Protein AF-A0A0D3CAB0-F1 (afdb_monomer)

Sequence (98 aa):
MRIKGGGNYSCRLKFKEQSVKDRNPRQVHVFVQDNRTGEKVAILIGKWDEAMYYVLGDPTTKPKGYDPMTAAVLLWEIDNLLLKQDTISPPLQSLLMR

Secondary structure (DSSP, 8-state):
-EEEPSSSEEEE--PPP--TT---TTEEEEEEEETTT--EEEEEEEETTTEEEEEES-GGGSPTT--GGGG-EEEEE--TTTTTGGGS-GGGGGGS--

Nearest PDB structures (foldseek):
  2pi3-assembly1_O  TM=6.432E-01  e=6.200E-01  Borreliella burgdorferi
  3aum-assembly1_O  TM=6.339E-01  e=5.857E-01  Borreliella burgdorferi
  2oy8-assembly1_A  TM=6.025E-01  e=6.200E-01  Borreliella burgdorferi
  5z1o-assembly1_B  TM=5.748E-01  e=1.034E+00  Borreliella burgdorferi
  8tzx-assembly1_A  TM=4.148E-01  e=6.562E-01  Homo sapiens

Structure (mmCIF, N/CA/C/O backbone):
data_AF-A0A0D3CAB0-F1
#
_entry.id   AF-A0A0D3CAB0-F1
#
loop_
_atom_site.group_PDB
_atom_site.id
_atom_site.type_symbol
_atom_site.label_atom_id
_atom_site.label_alt_id
_atom_site.label_comp_id
_atom_site.label_asym_id
_atom_site.label_entity_id
_atom_site.label_seq_id
_atom_site.pdbx_PDB_ins_code
_atom_site.Cartn_x
_atom_site.Cartn_y
_atom_site.Cartn_z
_atom_site.occupancy
_atom_site.B_iso_or_equiv
_atom_site.auth_seq_id
_atom_site.auth_comp_id
_atom_site.auth_asym_id
_atom_site.auth_atom_id
_atom_site.pdbx_PDB_model_num
ATOM 1 N N . MET A 1 1 ? -6.686 8.799 -9.164 1.00 68.25 1 MET A N 1
ATOM 2 C CA . MET A 1 1 ? -7.742 7.819 -9.517 1.00 68.25 1 MET A CA 1
ATOM 3 C C . MET A 1 1 ? -8.343 7.231 -8.236 1.00 68.25 1 MET A C 1
ATOM 5 O O . MET A 1 1 ? -7.623 7.097 -7.254 1.00 68.25 1 MET A O 1
ATOM 9 N N . ARG A 1 2 ? -9.644 6.914 -8.190 1.00 72.62 2 ARG A N 1
ATOM 10 C CA . ARG A 1 2 ? -10.273 6.217 -7.049 1.00 72.62 2 ARG A CA 1
ATOM 11 C C . ARG A 1 2 ? -10.908 4.933 -7.562 1.00 72.62 2 ARG A C 1
ATOM 13 O O . ARG A 1 2 ? -11.795 5.012 -8.402 1.00 72.62 2 ARG A O 1
ATOM 20 N N . ILE A 1 3 ? -10.465 3.790 -7.051 1.00 78.00 3 ILE A N 1
ATOM 21 C CA . ILE A 1 3 ? -11.099 2.502 -7.326 1.00 78.00 3 ILE A CA 1
ATOM 22 C C . ILE A 1 3 ? -12.047 2.221 -6.166 1.00 78.00 3 ILE A C 1
ATOM 24 O O . ILE A 1 3 ? -11.664 2.282 -4.995 1.00 78.00 3 ILE A O 1
ATOM 28 N N . LYS A 1 4 ? -13.311 1.967 -6.492 1.00 75.69 4 LYS A N 1
ATOM 29 C CA . LYS A 1 4 ? -14.310 1.491 -5.538 1.0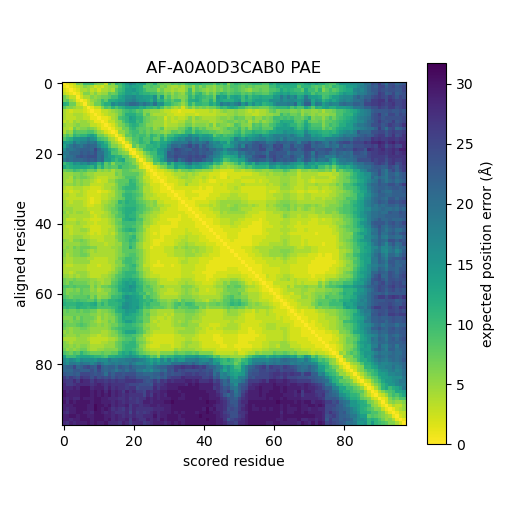0 75.69 4 LYS A CA 1
ATOM 30 C C . LYS A 1 4 ? -14.481 -0.002 -5.797 1.00 75.69 4 LYS A C 1
ATOM 32 O O . LYS A 1 4 ? -14.799 -0.375 -6.921 1.00 75.69 4 LYS A O 1
ATOM 37 N N . GLY A 1 5 ? -14.212 -0.836 -4.794 1.00 67.12 5 GLY A N 1
ATOM 38 C CA . GLY A 1 5 ? -14.553 -2.256 -4.880 1.00 67.12 5 GLY A CA 1
ATOM 39 C C . GLY A 1 5 ? -16.070 -2.437 -4.790 1.00 67.12 5 GLY A C 1
ATOM 40 O O . GLY A 1 5 ? -16.770 -1.520 -4.366 1.00 67.12 5 GLY A O 1
ATOM 41 N N . GLY A 1 6 ? -16.584 -3.619 -5.136 1.00 66.75 6 GLY A N 1
ATOM 42 C CA . GLY A 1 6 ? -18.022 -3.934 -5.093 1.00 66.75 6 GLY A CA 1
ATOM 43 C C . GLY A 1 6 ? -18.676 -3.927 -3.698 1.00 66.75 6 GLY A C 1
ATOM 44 O O . GLY A 1 6 ? -19.823 -4.333 -3.578 1.00 66.75 6 GLY A O 1
ATOM 45 N N . GLY A 1 7 ? -17.973 -3.485 -2.649 1.00 75.12 7 GLY A N 1
ATOM 46 C CA . GLY A 1 7 ? -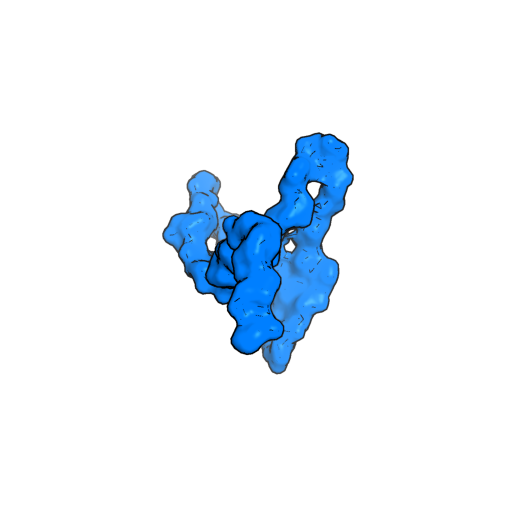18.450 -3.471 -1.264 1.00 75.12 7 GLY A CA 1
ATOM 47 C C . GLY A 1 7 ? -18.083 -2.189 -0.506 1.00 75.12 7 GLY A C 1
ATOM 48 O O . GLY A 1 7 ? -18.055 -1.093 -1.064 1.00 75.12 7 GLY A O 1
ATOM 49 N N . ASN A 1 8 ? -17.762 -2.330 0.784 1.00 83.56 8 ASN A N 1
ATOM 50 C CA . ASN A 1 8 ? -17.529 -1.216 1.715 1.00 83.56 8 ASN A CA 1
ATOM 51 C C . ASN A 1 8 ? -16.116 -0.620 1.666 1.00 83.56 8 ASN A C 1
ATOM 53 O O . ASN A 1 8 ? -15.808 0.236 2.484 1.00 83.56 8 ASN A O 1
ATOM 57 N N . TYR A 1 9 ? -15.262 -1.019 0.724 1.00 85.31 9 TYR A N 1
ATOM 58 C CA . TYR A 1 9 ? -13.875 -0.553 0.659 1.00 85.31 9 TYR A CA 1
ATOM 59 C C . TYR A 1 9 ? -13.607 0.273 -0.597 1.00 85.31 9 TYR A C 1
ATOM 61 O O . TYR A 1 9 ? -14.161 0.031 -1.674 1.00 85.31 9 TYR A O 1
ATOM 69 N N . SER A 1 10 ? -12.732 1.267 -0.479 1.00 83.81 10 SER A N 1
ATOM 70 C CA . SER A 1 10 ? -12.182 1.965 -1.639 1.00 83.81 10 SER A CA 1
ATOM 71 C C . SER A 1 10 ? -10.693 2.211 -1.477 1.00 83.81 10 SER A C 1
ATOM 73 O O . SER A 1 10 ? -10.182 2.328 -0.367 1.00 83.81 10 SER A O 1
ATOM 75 N N . CYS A 1 11 ? -9.985 2.310 -2.596 1.00 83.25 11 CYS A N 1
ATOM 76 C CA . CYS A 1 11 ? -8.593 2.723 -2.602 1.00 83.25 11 CYS A CA 1
ATOM 77 C C . CYS A 1 11 ? -8.423 3.968 -3.476 1.00 83.25 11 CYS A C 1
ATOM 79 O O . CYS A 1 11 ? -9.090 4.159 -4.503 1.00 83.25 11 CYS A O 1
ATOM 81 N N . ARG A 1 12 ? -7.556 4.880 -3.034 1.00 77.00 12 ARG A N 1
ATOM 82 C CA . ARG A 1 12 ? -7.256 6.113 -3.769 1.00 77.00 12 ARG A CA 1
ATOM 83 C C . ARG A 1 12 ? -5.844 6.030 -4.320 1.00 77.00 12 ARG A C 1
ATOM 85 O O . ARG A 1 12 ? -4.887 6.346 -3.619 1.00 77.00 12 ARG A O 1
ATOM 92 N N . LEU A 1 13 ? -5.737 5.663 -5.592 1.00 73.94 13 LEU A N 1
ATOM 93 C CA . LEU A 1 13 ? -4.481 5.722 -6.324 1.00 73.94 13 LEU A CA 1
ATOM 94 C C . LEU A 1 13 ? -4.072 7.175 -6.546 1.00 73.94 13 LEU A C 1
ATOM 96 O O . LEU A 1 13 ? -4.720 7.929 -7.285 1.00 73.94 13 LEU A O 1
ATOM 100 N N . LYS A 1 14 ? -2.975 7.550 -5.894 1.00 67.44 14 LYS A N 1
ATOM 101 C CA . LYS A 1 14 ? -2.202 8.739 -6.222 1.00 67.44 14 LYS A CA 1
ATOM 102 C C . LYS A 1 14 ? -0.932 8.258 -6.906 1.00 67.44 14 LYS A C 1
ATOM 104 O O . LYS A 1 14 ? -0.064 7.689 -6.255 1.00 67.44 14 LYS A O 1
ATOM 109 N N . PHE A 1 15 ? -0.854 8.460 -8.212 1.00 65.38 15 PHE A N 1
ATOM 110 C CA . PHE A 1 15 ? 0.422 8.365 -8.904 1.00 65.38 15 PHE A CA 1
ATOM 111 C C . PHE A 1 15 ? 1.263 9.547 -8.430 1.00 65.38 15 PHE A C 1
ATOM 113 O O . PHE A 1 15 ? 0.741 10.663 -8.337 1.00 65.38 15 PHE A O 1
ATOM 120 N N . LYS A 1 16 ? 2.526 9.309 -8.064 1.00 56.75 16 LYS A N 1
ATOM 121 C CA . LYS A 1 16 ? 3.452 10.422 -7.859 1.00 56.75 16 LYS A CA 1
ATOM 122 C C . LYS A 1 16 ? 3.520 11.188 -9.177 1.00 56.75 16 LYS A C 1
ATOM 124 O O . LYS A 1 16 ? 3.801 10.600 -10.218 1.00 56.75 16 LYS A O 1
ATOM 129 N N . GLU A 1 17 ? 3.217 12.479 -9.126 1.00 56.28 17 GLU A N 1
ATOM 130 C CA . GLU A 1 17 ? 3.475 13.378 -10.244 1.00 56.28 17 GLU A CA 1
ATOM 131 C C . GLU A 1 17 ? 4.968 13.275 -10.577 1.00 56.28 17 GLU A C 1
ATOM 133 O O . GLU A 1 17 ? 5.793 13.220 -9.658 1.00 56.28 17 GLU A O 1
ATOM 138 N N . GLN A 1 18 ? 5.316 13.165 -11.863 1.00 53.50 18 GLN A N 1
ATOM 139 C CA . GLN A 1 18 ? 6.713 13.107 -12.290 1.00 53.50 18 GLN A CA 1
ATOM 140 C C . GLN A 1 18 ? 7.418 14.382 -11.824 1.00 53.50 18 GLN A C 1
ATOM 142 O O . GLN A 1 18 ? 7.372 15.413 -12.488 1.00 53.50 18 GLN A O 1
ATOM 147 N N . SER A 1 19 ? 8.090 14.334 -10.677 1.00 50.34 19 SER A N 1
ATOM 148 C CA . SER A 1 19 ? 9.087 15.349 -10.380 1.00 50.34 19 SER A CA 1
ATOM 149 C C . SER A 1 19 ? 10.301 15.036 -11.251 1.00 50.34 19 SER A C 1
ATOM 151 O O . SER A 1 19 ? 10.714 13.881 -11.346 1.00 50.34 19 SER A O 1
ATOM 153 N N . VAL A 1 20 ? 10.896 16.055 -11.876 1.00 55.31 20 VAL A N 1
ATOM 154 C CA . VAL A 1 20 ? 12.081 15.936 -12.758 1.00 55.31 20 VAL A CA 1
ATOM 155 C C . VAL A 1 20 ? 13.241 15.158 -12.091 1.00 55.31 20 VAL A C 1
ATOM 157 O O . VAL A 1 20 ? 14.133 14.647 -12.767 1.00 55.31 20 VAL A O 1
ATOM 160 N N . LYS A 1 21 ? 13.214 15.023 -10.756 1.00 59.31 21 LYS A N 1
ATOM 161 C CA . LYS A 1 21 ? 14.194 14.318 -9.921 1.00 59.31 21 LYS A CA 1
ATOM 162 C C . LYS A 1 21 ? 13.786 12.901 -9.469 1.00 59.31 21 LYS A C 1
ATOM 164 O O . LYS A 1 21 ? 14.683 12.124 -9.158 1.00 59.31 21 LYS A O 1
ATOM 169 N N . ASP A 1 22 ? 12.497 12.548 -9.420 1.00 56.34 22 ASP A N 1
ATOM 170 C CA . ASP A 1 22 ? 12.007 11.267 -8.867 1.00 56.34 22 ASP A CA 1
ATOM 171 C C . ASP A 1 22 ? 11.583 10.320 -10.004 1.00 56.34 22 ASP A C 1
ATOM 173 O O . ASP A 1 22 ? 10.495 10.415 -10.571 1.00 56.34 22 ASP A O 1
ATOM 177 N N . ARG A 1 23 ? 12.508 9.436 -10.392 1.00 55.75 23 ARG A N 1
ATOM 178 C CA . ARG A 1 23 ? 12.482 8.645 -11.637 1.00 55.75 23 ARG A CA 1
ATOM 179 C C . ARG A 1 23 ? 11.659 7.350 -11.582 1.00 55.75 23 ARG A C 1
ATOM 181 O O . ARG A 1 23 ? 11.853 6.501 -12.447 1.00 55.75 23 ARG A O 1
ATOM 188 N N . ASN A 1 24 ? 10.753 7.156 -10.621 1.00 62.69 24 ASN A N 1
ATOM 189 C CA . ASN A 1 24 ? 9.987 5.903 -10.533 1.00 62.69 24 ASN A CA 1
ATOM 190 C C . ASN A 1 24 ? 8.466 6.095 -10.709 1.00 62.69 24 ASN A C 1
ATOM 192 O O . ASN A 1 24 ? 7.698 5.838 -9.780 1.00 62.69 24 ASN A O 1
ATOM 196 N N . PRO A 1 25 ? 8.001 6.517 -11.905 1.00 67.44 25 PRO A N 1
ATOM 197 C CA . PRO A 1 25 ? 6.580 6.750 -12.196 1.00 67.44 25 PRO A CA 1
ATOM 198 C C . PRO A 1 25 ? 5.722 5.474 -12.137 1.00 67.44 25 PRO A C 1
ATOM 200 O O . PRO A 1 25 ? 4.497 5.541 -12.205 1.00 67.44 25 PRO A O 1
ATOM 203 N N . ARG A 1 26 ? 6.363 4.306 -12.027 1.00 79.12 26 ARG A N 1
ATOM 204 C CA . ARG A 1 26 ? 5.720 2.993 -11.937 1.00 79.12 26 ARG A CA 1
ATOM 205 C C . ARG A 1 26 ? 5.423 2.574 -10.503 1.00 79.12 26 ARG A C 1
ATOM 207 O O . ARG A 1 26 ? 4.631 1.663 -10.289 1.00 79.12 26 ARG A O 1
ATOM 214 N N . GLN A 1 27 ? 6.024 3.245 -9.519 1.00 84.50 27 GLN A N 1
ATOM 215 C CA . GLN A 1 27 ? 5.825 2.903 -8.121 1.00 84.50 27 GLN A CA 1
ATOM 216 C C . GLN A 1 27 ? 4.414 3.265 -7.661 1.00 84.50 27 GLN A C 1
ATOM 218 O O . GLN A 1 27 ? 3.941 4.393 -7.814 1.00 84.50 27 GLN A O 1
ATOM 223 N N . VAL A 1 28 ? 3.768 2.298 -7.029 1.00 83.81 28 VAL A N 1
ATOM 224 C CA . VAL A 1 28 ? 2.462 2.429 -6.408 1.00 83.81 28 VAL A CA 1
ATOM 225 C C . VAL A 1 28 ? 2.636 2.328 -4.898 1.00 83.81 28 VAL A C 1
ATOM 227 O O . VAL A 1 28 ? 3.300 1.428 -4.389 1.00 83.81 28 VAL A O 1
ATOM 230 N N . HIS A 1 29 ? 2.036 3.275 -4.181 1.00 86.38 29 HIS A N 1
ATOM 231 C CA . HIS A 1 29 ? 1.876 3.238 -2.731 1.00 86.38 29 HIS A CA 1
ATOM 232 C C . HIS A 1 29 ? 0.499 3.811 -2.395 1.00 86.38 29 HIS A C 1
ATOM 234 O O . HIS A 1 29 ? 0.271 5.018 -2.495 1.00 86.38 29 HIS A O 1
ATOM 240 N N . VAL A 1 30 ? -0.454 2.942 -2.071 1.00 87.88 30 VAL A N 1
ATOM 241 C CA . VAL A 1 30 ? -1.876 3.292 -2.007 1.00 87.88 30 VAL A CA 1
ATOM 242 C C . VAL A 1 30 ? -2.505 2.737 -0.744 1.00 87.88 30 VAL A C 1
ATOM 244 O O . VAL A 1 30 ? -2.288 1.588 -0.393 1.00 87.88 30 VAL A O 1
ATOM 247 N N . PHE A 1 31 ? -3.338 3.541 -0.087 1.00 89.56 31 PHE A N 1
ATOM 248 C CA . PHE A 1 31 ? -4.131 3.096 1.055 1.00 89.56 31 PHE A CA 1
ATOM 249 C C . PHE A 1 31 ? -5.483 2.545 0.602 1.00 89.56 31 PHE A C 1
ATOM 251 O O . PHE A 1 31 ? -6.152 3.133 -0.259 1.00 89.56 31 PHE A O 1
ATOM 258 N N . VAL A 1 32 ? -5.895 1.452 1.236 1.00 89.94 32 VAL A N 1
ATOM 259 C CA . VAL A 1 32 ? -7.259 0.927 1.195 1.00 89.94 32 VAL A CA 1
ATOM 260 C C . VAL A 1 32 ? -7.981 1.419 2.441 1.00 89.94 32 VAL A C 1
ATOM 262 O O . VAL A 1 32 ? -7.473 1.272 3.552 1.00 89.94 32 VAL A O 1
ATOM 265 N N . GLN A 1 33 ? -9.149 2.020 2.249 1.00 91.25 33 GLN A N 1
ATOM 266 C CA . GLN A 1 33 ? -9.973 2.576 3.314 1.00 91.25 33 GLN A CA 1
ATOM 267 C C . GLN A 1 33 ? -11.324 1.877 3.387 1.00 91.25 33 GLN A C 1
ATOM 269 O O . GLN A 1 33 ? -11.938 1.590 2.354 1.00 91.25 33 GLN A O 1
ATOM 274 N N . ASP A 1 34 ? -11.794 1.655 4.610 1.00 90.06 34 ASP A N 1
ATOM 275 C CA . ASP A 1 34 ? -13.197 1.370 4.890 1.00 90.06 34 ASP A CA 1
ATOM 276 C C . ASP A 1 34 ? -14.021 2.638 4.617 1.00 90.06 34 ASP A C 1
ATOM 278 O O . ASP A 1 34 ? -13.724 3.721 5.114 1.00 90.06 34 ASP A O 1
ATOM 282 N N . ASN A 1 35 ? -15.044 2.532 3.776 1.00 87.88 35 ASN A N 1
ATOM 283 C CA . ASN A 1 35 ? -15.873 3.662 3.366 1.00 87.88 35 ASN A CA 1
ATOM 284 C C . ASN A 1 35 ? -16.813 4.140 4.482 1.00 87.88 35 ASN A C 1
ATOM 286 O O . ASN A 1 35 ? -17.277 5.276 4.413 1.00 87.88 35 ASN A O 1
ATOM 290 N N . ARG A 1 36 ? -17.117 3.288 5.469 1.00 89.38 36 ARG A N 1
ATOM 291 C CA . ARG A 1 36 ? -17.984 3.597 6.609 1.00 89.38 36 ARG A CA 1
ATOM 292 C C . ARG A 1 36 ? -17.199 4.270 7.729 1.00 89.38 36 ARG A C 1
ATOM 294 O O . ARG A 1 36 ? -17.677 5.264 8.261 1.00 89.38 36 ARG A O 1
ATOM 301 N N . THR A 1 37 ? -16.030 3.738 8.094 1.00 90.06 37 THR A N 1
ATOM 302 C CA . THR A 1 37 ? -15.223 4.286 9.207 1.00 90.06 37 THR A CA 1
ATOM 303 C C . THR A 1 37 ? -14.165 5.289 8.746 1.00 90.06 37 THR A C 1
ATOM 305 O O . THR A 1 37 ? -13.723 6.123 9.530 1.00 90.06 37 THR A O 1
ATOM 308 N N . GLY A 1 38 ? -13.757 5.239 7.475 1.00 88.00 38 GLY A N 1
ATOM 309 C CA . GLY A 1 38 ? -12.639 6.019 6.937 1.00 88.00 38 GLY A CA 1
ATOM 310 C C . GLY A 1 38 ? -11.261 5.465 7.315 1.00 88.00 38 GLY A C 1
ATOM 311 O O . GLY A 1 38 ? -10.240 6.013 6.888 1.00 88.00 38 GLY A O 1
ATOM 312 N N . GLU A 1 39 ? -11.214 4.385 8.097 1.00 90.56 39 GLU A N 1
ATOM 313 C CA . GLU A 1 39 ? -9.973 3.794 8.585 1.00 90.56 39 GLU A CA 1
ATOM 314 C C . GLU A 1 39 ? -9.201 3.111 7.463 1.00 90.56 39 GLU A C 1
ATOM 316 O O . GLU A 1 39 ? -9.772 2.536 6.532 1.00 90.56 39 GLU A O 1
ATOM 321 N N . LYS A 1 40 ? -7.872 3.157 7.564 1.00 90.94 40 LYS A N 1
ATOM 322 C CA . LYS A 1 40 ? -6.992 2.420 6.662 1.00 90.94 40 LYS A CA 1
ATOM 323 C C . LYS A 1 40 ? -6.948 0.965 7.102 1.00 90.94 40 LYS A C 1
ATOM 325 O O . LYS A 1 40 ? -6.532 0.660 8.214 1.00 90.94 40 LYS A O 1
ATOM 330 N N . VAL A 1 41 ? -7.339 0.073 6.205 1.00 91.69 41 VAL A N 1
ATOM 331 C CA . VAL A 1 41 ? -7.416 -1.368 6.485 1.00 91.69 41 VAL A CA 1
ATOM 332 C C . VAL A 1 41 ? -6.311 -2.160 5.800 1.00 91.69 41 VAL A C 1
ATOM 334 O O . VAL A 1 41 ? -6.049 -3.298 6.181 1.00 91.69 41 VAL A O 1
ATOM 337 N N . ALA A 1 42 ? -5.660 -1.570 4.798 1.00 92.12 42 ALA A N 1
ATOM 338 C CA . ALA A 1 42 ? -4.505 -2.144 4.125 1.00 92.12 42 ALA A CA 1
ATOM 339 C C . ALA A 1 42 ? -3.732 -1.074 3.342 1.00 92.12 42 ALA A C 1
ATOM 341 O O . ALA A 1 42 ? -4.240 0.021 3.065 1.00 92.12 42 ALA A O 1
ATOM 342 N N . ILE A 1 43 ? -2.528 -1.435 2.905 1.00 91.06 43 ILE A N 1
ATOM 343 C CA . ILE A 1 43 ? -1.796 -0.737 1.846 1.00 91.06 43 ILE A CA 1
ATOM 344 C C . ILE A 1 43 ? -1.511 -1.652 0.668 1.00 91.06 43 ILE A C 1
ATOM 346 O O . ILE A 1 43 ? -1.308 -2.846 0.843 1.00 91.06 43 ILE A O 1
ATOM 350 N N . LEU A 1 44 ? -1.465 -1.057 -0.518 1.00 90.88 44 LEU A N 1
ATOM 351 C CA . LEU A 1 44 ? -0.972 -1.644 -1.753 1.00 90.88 44 LEU A CA 1
ATOM 352 C C . LEU A 1 44 ? 0.353 -0.978 -2.106 1.00 90.88 44 LEU A C 1
ATOM 354 O O . LEU A 1 44 ? 0.418 0.251 -2.197 1.00 90.88 44 LEU A O 1
ATOM 358 N N . ILE A 1 45 ? 1.393 -1.777 -2.306 1.00 89.88 45 ILE A N 1
ATOM 359 C CA . ILE A 1 45 ? 2.749 -1.316 -2.604 1.00 89.88 45 ILE A CA 1
ATOM 360 C C . ILE A 1 45 ? 3.347 -2.130 -3.745 1.00 89.88 45 ILE A C 1
ATOM 362 O O . ILE A 1 45 ? 3.033 -3.304 -3.895 1.00 89.88 45 ILE A O 1
ATOM 366 N N . GLY A 1 46 ? 4.213 -1.522 -4.546 1.00 90.12 46 GLY A N 1
ATOM 367 C CA . GLY A 1 46 ? 4.924 -2.230 -5.610 1.00 90.12 46 GLY A CA 1
ATOM 368 C C . GLY A 1 46 ? 5.078 -1.382 -6.858 1.00 90.12 46 GLY A C 1
ATOM 369 O O . GLY A 1 46 ? 5.044 -0.153 -6.789 1.00 90.12 46 GLY A O 1
ATOM 370 N N . LYS A 1 47 ? 5.248 -2.042 -7.997 1.00 87.88 47 LYS A N 1
ATOM 371 C CA . LYS A 1 47 ? 5.212 -1.425 -9.319 1.00 87.88 47 LYS A CA 1
ATOM 372 C C . LYS A 1 47 ? 4.126 -2.097 -10.138 1.00 87.88 47 LYS A C 1
ATOM 374 O O . LYS A 1 47 ? 4.104 -3.318 -10.257 1.00 87.88 47 LYS A O 1
ATOM 379 N N . TRP A 1 48 ? 3.235 -1.298 -10.709 1.00 84.38 48 TRP A N 1
ATOM 380 C CA . TRP A 1 48 ? 2.063 -1.826 -11.410 1.00 84.38 48 TRP A CA 1
ATOM 381 C C . TRP A 1 48 ? 2.399 -2.574 -12.706 1.00 84.38 48 TRP A C 1
ATOM 383 O O . TRP A 1 48 ? 1.521 -3.225 -13.251 1.00 84.38 48 TRP A O 1
ATOM 393 N N . ASP A 1 49 ? 3.629 -2.471 -13.205 1.00 84.62 49 ASP A N 1
ATOM 394 C CA . ASP A 1 49 ? 4.124 -3.150 -14.404 1.00 84.62 49 ASP A CA 1
ATOM 395 C C . ASP A 1 49 ? 5.089 -4.310 -14.102 1.00 84.62 49 ASP A C 1
ATOM 397 O O . ASP A 1 49 ? 5.537 -4.977 -15.027 1.00 84.62 49 ASP A O 1
ATOM 401 N N . GLU A 1 50 ? 5.406 -4.560 -12.827 1.00 89.38 50 GLU A N 1
ATOM 402 C CA . GLU A 1 50 ? 6.261 -5.677 -12.401 1.00 89.38 50 GLU A CA 1
ATOM 403 C C . GLU A 1 50 ? 5.507 -6.569 -11.409 1.00 89.38 50 GLU A C 1
ATOM 405 O O . GLU A 1 50 ? 5.132 -7.692 -11.733 1.00 89.38 50 GLU A O 1
ATOM 410 N N . ALA A 1 51 ? 5.257 -6.057 -10.202 1.00 91.00 51 ALA A N 1
ATOM 411 C CA . ALA A 1 51 ? 4.560 -6.769 -9.142 1.00 91.00 51 ALA A CA 1
ATOM 412 C C . ALA A 1 51 ? 3.942 -5.802 -8.128 1.00 91.00 51 ALA A C 1
ATOM 414 O O . ALA A 1 51 ? 4.524 -4.782 -7.745 1.00 91.00 51 ALA A O 1
ATOM 415 N N . MET A 1 52 ? 2.764 -6.171 -7.651 1.00 91.56 52 MET A N 1
ATOM 416 C CA . MET A 1 52 ? 1.951 -5.483 -6.667 1.00 91.56 52 MET A CA 1
ATOM 417 C C . MET A 1 52 ? 1.753 -6.387 -5.454 1.00 91.56 52 MET A C 1
ATOM 419 O O . MET A 1 52 ? 1.418 -7.562 -5.576 1.00 91.56 52 MET A O 1
ATOM 423 N N . TYR A 1 53 ? 1.892 -5.805 -4.273 1.00 93.50 53 TYR A N 1
ATOM 424 C CA . TYR A 1 53 ? 1.764 -6.462 -2.981 1.00 93.50 53 TYR A CA 1
ATOM 425 C C . TYR A 1 53 ? 0.748 -5.718 -2.124 1.00 93.50 53 TYR A C 1
ATOM 427 O O . TYR A 1 53 ? 0.512 -4.522 -2.322 1.00 93.50 53 TYR A O 1
ATOM 435 N N . TYR A 1 54 ? 0.186 -6.402 -1.133 1.00 92.69 54 TYR A N 1
ATOM 436 C CA . TYR A 1 54 ? -0.617 -5.781 -0.093 1.00 92.69 54 TYR A CA 1
ATOM 437 C C . TYR A 1 54 ? -0.078 -6.083 1.305 1.00 92.69 54 TYR A C 1
ATOM 439 O O . TYR A 1 54 ? 0.519 -7.127 1.546 1.00 92.69 54 TYR A O 1
ATOM 447 N N . VAL A 1 55 ? -0.316 -5.167 2.241 1.00 93.00 55 VAL A N 1
ATOM 448 C CA . VAL A 1 55 ? -0.060 -5.357 3.676 1.00 93.00 55 VAL A CA 1
ATOM 449 C C . VAL A 1 55 ? -1.342 -5.022 4.422 1.00 93.00 55 VAL A C 1
ATOM 451 O O . VAL A 1 55 ? -1.942 -3.977 4.167 1.00 93.00 55 VAL A O 1
ATOM 454 N N . LEU A 1 56 ? -1.769 -5.895 5.334 1.00 91.94 56 LEU A N 1
ATOM 455 C CA . LEU A 1 56 ? -2.965 -5.671 6.147 1.00 91.94 56 LEU A CA 1
ATOM 456 C C . LEU A 1 56 ? -2.703 -4.694 7.298 1.00 91.94 56 LEU A C 1
ATOM 458 O O . LEU A 1 56 ? -1.641 -4.695 7.922 1.00 91.94 56 LEU A O 1
ATOM 462 N N . GLY A 1 57 ? -3.729 -3.910 7.618 1.00 90.75 57 GLY A N 1
ATOM 463 C CA . GLY A 1 57 ? -3.718 -2.901 8.668 1.00 90.75 57 GLY A CA 1
ATOM 464 C C . GLY A 1 57 ? -3.169 -1.548 8.218 1.00 90.75 57 GLY A C 1
ATOM 465 O O . GLY A 1 57 ? -2.847 -1.322 7.050 1.00 90.75 57 GLY A O 1
ATOM 466 N N . ASP A 1 58 ? -3.076 -0.628 9.177 1.00 88.44 58 ASP A N 1
ATOM 467 C CA . ASP A 1 58 ? -2.533 0.708 8.954 1.00 88.44 58 ASP A CA 1
ATOM 468 C C . ASP A 1 58 ? -1.028 0.744 9.286 1.00 88.44 58 ASP A C 1
ATOM 470 O O . ASP A 1 58 ? -0.659 0.749 10.466 1.00 88.44 58 ASP A O 1
ATOM 474 N N . PRO A 1 59 ? -0.129 0.818 8.286 1.00 78.50 59 PRO A N 1
ATOM 475 C CA . PRO A 1 59 ? 1.311 0.886 8.524 1.00 78.50 59 PRO A CA 1
ATOM 476 C C . PRO A 1 59 ? 1.742 2.184 9.216 1.00 78.50 59 PRO A C 1
ATOM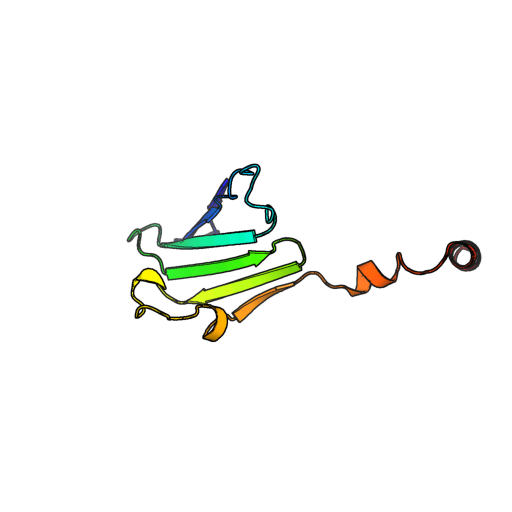 478 O O . PRO A 1 59 ? 2.837 2.233 9.765 1.00 78.50 59 PRO A O 1
ATOM 481 N N . THR A 1 60 ? 0.902 3.226 9.247 1.00 80.56 60 THR A N 1
ATOM 482 C CA . THR A 1 60 ? 1.217 4.468 9.975 1.00 80.56 60 THR A CA 1
ATOM 483 C C . THR A 1 60 ? 1.130 4.313 11.493 1.00 80.56 60 THR A C 1
ATOM 485 O O . THR A 1 60 ? 1.679 5.135 12.219 1.00 80.56 60 THR A O 1
ATOM 488 N N . THR A 1 61 ? 0.513 3.229 11.974 1.00 87.38 61 THR A N 1
ATOM 489 C CA . THR A 1 61 ? 0.476 2.871 13.402 1.00 87.38 61 THR A CA 1
ATOM 490 C C . THR A 1 61 ? 1.702 2.068 13.845 1.00 87.38 61 THR A C 1
ATOM 492 O O . THR A 1 61 ? 1.871 1.791 15.033 1.00 87.38 61 THR A O 1
ATOM 495 N N . LYS A 1 62 ? 2.561 1.660 12.902 1.00 86.94 62 LYS A N 1
ATOM 496 C CA . LYS A 1 62 ? 3.718 0.808 13.182 1.00 86.94 62 LYS A CA 1
ATOM 497 C C . LYS A 1 62 ? 4.897 1.629 13.727 1.00 86.94 62 LYS A C 1
ATOM 499 O O . LYS A 1 62 ? 4.991 2.828 13.455 1.00 86.94 62 LYS A O 1
ATOM 504 N N . PRO A 1 63 ? 5.813 1.000 14.489 1.00 89.00 63 PRO A N 1
ATOM 505 C CA . PRO A 1 63 ? 6.998 1.673 15.011 1.00 89.00 63 PRO A CA 1
ATOM 506 C C . PRO A 1 63 ? 7.852 2.306 13.906 1.00 89.00 63 PRO A C 1
ATOM 508 O O . PRO A 1 63 ? 7.883 1.832 12.768 1.00 89.00 63 PRO A O 1
ATOM 511 N N . LYS A 1 64 ? 8.612 3.351 14.256 1.00 87.44 64 LYS A N 1
ATOM 512 C CA . LYS A 1 64 ? 9.618 3.925 13.349 1.00 87.44 64 LYS A CA 1
ATOM 513 C C . LYS A 1 64 ? 10.609 2.841 12.914 1.00 87.44 64 LYS A C 1
ATOM 515 O O . LYS A 1 64 ? 11.127 2.112 13.753 1.00 87.44 64 LYS A O 1
ATOM 520 N N . GLY A 1 65 ? 10.880 2.769 11.612 1.00 84.44 65 GLY A N 1
ATOM 521 C CA . GLY A 1 65 ? 11.760 1.754 11.023 1.00 84.44 65 GLY A CA 1
ATOM 522 C C . GLY A 1 65 ? 11.060 0.447 10.645 1.00 84.44 65 GLY A C 1
ATOM 523 O O . GLY A 1 65 ? 11.722 -0.454 10.143 1.00 84.44 65 GLY A O 1
ATOM 524 N N . TYR A 1 66 ? 9.741 0.337 10.842 1.00 87.19 66 TYR A N 1
ATOM 525 C CA . TYR A 1 66 ? 8.974 -0.775 10.292 1.00 87.19 66 TYR A CA 1
ATOM 526 C C . TYR A 1 66 ? 9.062 -0.777 8.763 1.00 87.19 66 TYR A C 1
ATOM 528 O O . TYR A 1 66 ? 8.673 0.199 8.119 1.00 87.19 66 TYR A O 1
ATOM 536 N N . ASP A 1 67 ? 9.548 -1.883 8.204 1.00 88.00 67 ASP A N 1
ATOM 537 C CA . ASP A 1 67 ? 9.525 -2.137 6.770 1.00 88.00 67 ASP A CA 1
ATOM 538 C C . ASP A 1 67 ? 8.235 -2.892 6.400 1.00 88.00 67 ASP A C 1
ATOM 540 O O . ASP A 1 67 ? 8.087 -4.064 6.768 1.00 88.00 67 ASP A O 1
ATOM 544 N N . PRO A 1 68 ? 7.300 -2.265 5.658 1.00 85.75 68 PRO A N 1
ATOM 545 C CA . PRO A 1 68 ? 6.072 -2.916 5.214 1.00 85.75 68 PRO A CA 1
ATOM 546 C C . PRO A 1 68 ? 6.305 -4.171 4.371 1.00 85.75 68 PRO A C 1
ATOM 548 O O . PRO A 1 68 ? 5.445 -5.049 4.366 1.00 85.75 68 PRO A O 1
ATOM 551 N N . MET A 1 69 ? 7.454 -4.291 3.695 1.00 86.94 69 MET A N 1
ATOM 552 C CA . MET A 1 69 ? 7.768 -5.468 2.881 1.00 86.94 69 MET A CA 1
ATOM 553 C C . MET A 1 69 ? 7.897 -6.746 3.714 1.00 86.94 69 MET A C 1
ATOM 555 O O . MET A 1 69 ? 7.631 -7.828 3.202 1.00 86.94 69 MET A O 1
ATOM 559 N N . THR A 1 70 ? 8.209 -6.639 5.010 1.00 89.25 70 THR A N 1
ATOM 560 C CA . THR A 1 70 ? 8.302 -7.803 5.913 1.00 89.25 70 THR A CA 1
ATOM 561 C C . THR A 1 70 ? 6.969 -8.519 6.138 1.00 89.25 70 THR A C 1
ATOM 563 O O . THR A 1 70 ? 6.960 -9.694 6.491 1.00 89.25 70 THR A O 1
ATOM 566 N N . ALA A 1 71 ? 5.845 -7.827 5.935 1.00 90.38 71 ALA A N 1
ATOM 567 C CA . ALA A 1 71 ? 4.497 -8.384 6.055 1.00 90.38 71 ALA A CA 1
ATOM 568 C C . ALA A 1 71 ? 3.718 -8.310 4.733 1.00 90.38 71 ALA A C 1
ATOM 570 O O . ALA A 1 71 ? 2.492 -8.441 4.727 1.00 90.38 71 ALA A O 1
ATOM 571 N N . ALA A 1 72 ? 4.414 -8.043 3.627 1.00 93.00 72 ALA A N 1
ATOM 572 C CA . ALA A 1 72 ? 3.801 -7.913 2.320 1.00 93.00 72 ALA A CA 1
ATOM 573 C C . ALA A 1 72 ? 3.433 -9.282 1.749 1.00 93.00 72 ALA A C 1
ATOM 575 O O . ALA A 1 72 ? 4.221 -10.224 1.763 1.00 93.00 72 ALA A O 1
ATOM 576 N N . VAL A 1 73 ? 2.221 -9.362 1.213 1.00 94.94 73 VAL A N 1
ATOM 577 C CA . VAL A 1 73 ? 1.691 -10.524 0.508 1.00 94.94 73 VAL A CA 1
ATOM 578 C C . VAL A 1 73 ? 1.535 -10.153 -0.960 1.00 94.94 73 VAL A C 1
ATOM 580 O O . VAL A 1 73 ? 1.018 -9.081 -1.280 1.00 94.94 73 VAL A O 1
ATOM 583 N N . LEU A 1 74 ? 2.001 -11.019 -1.859 1.00 94.00 74 LEU A N 1
ATOM 584 C CA . LEU A 1 74 ? 1.870 -10.816 -3.300 1.00 94.00 74 LEU A CA 1
ATOM 585 C C . LEU A 1 74 ? 0.385 -10.759 -3.692 1.00 94.00 74 LEU A C 1
ATOM 587 O O . LEU A 1 74 ? -0.389 -11.644 -3.334 1.00 94.00 74 LEU A O 1
ATOM 591 N N . LEU A 1 75 ? -0.005 -9.707 -4.412 1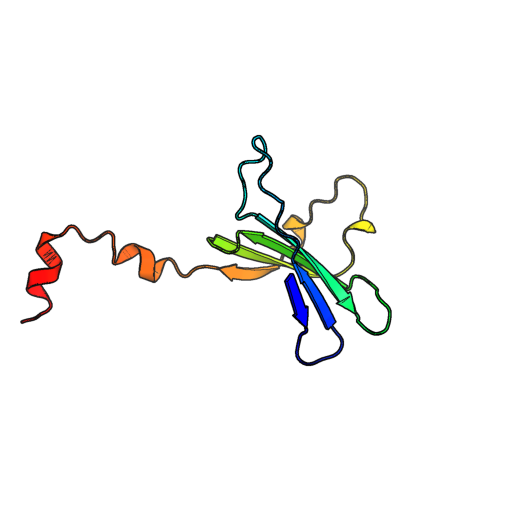.00 92.19 75 LEU A N 1
ATOM 592 C CA . LEU A 1 75 ? -1.359 -9.533 -4.942 1.00 92.19 75 LEU A CA 1
ATOM 593 C C . LEU A 1 75 ? -1.429 -9.873 -6.431 1.00 92.19 75 LEU A C 1
ATOM 595 O O . LEU A 1 75 ? -2.393 -10.484 -6.881 1.00 92.19 75 LEU A O 1
ATOM 599 N N . TRP A 1 76 ? -0.445 -9.403 -7.194 1.00 91.88 76 TRP A N 1
ATOM 600 C CA . TRP A 1 76 ? -0.380 -9.561 -8.641 1.00 91.88 76 TRP A CA 1
ATOM 601 C C . TRP A 1 76 ? 1.063 -9.395 -9.101 1.00 91.88 76 TRP A C 1
ATOM 603 O O . TRP A 1 76 ? 1.771 -8.531 -8.593 1.00 91.88 76 TRP A O 1
ATOM 613 N N . GLU A 1 77 ? 1.484 -10.169 -10.086 1.00 93.06 77 GLU A N 1
ATOM 614 C CA . GLU A 1 77 ? 2.737 -9.970 -10.804 1.00 93.06 77 GLU A CA 1
ATOM 615 C C . GLU A 1 77 ? 2.506 -10.174 -12.293 1.00 93.06 77 GLU A C 1
ATOM 617 O O . GLU A 1 77 ? 1.562 -10.855 -12.704 1.00 93.06 77 GLU A O 1
ATOM 622 N N . ILE A 1 78 ? 3.344 -9.541 -13.107 1.00 88.56 78 ILE A N 1
ATOM 623 C CA . ILE A 1 78 ? 3.326 -9.779 -14.540 1.00 88.56 78 ILE A CA 1
ATOM 624 C C . ILE A 1 78 ? 3.892 -11.175 -14.824 1.00 88.56 78 ILE A C 1
ATOM 626 O O . ILE A 1 78 ? 5.027 -11.496 -14.464 1.00 88.56 78 ILE A O 1
ATOM 630 N N . ASP A 1 79 ? 3.110 -12.009 -15.506 1.00 82.62 79 ASP A N 1
ATOM 631 C CA . ASP A 1 79 ? 3.585 -13.307 -15.973 1.00 82.62 79 ASP A CA 1
ATOM 632 C C . ASP A 1 79 ? 4.627 -13.107 -17.081 1.00 82.62 79 ASP A C 1
ATOM 634 O O . ASP A 1 79 ? 4.319 -12.851 -18.248 1.00 82.62 79 ASP A O 1
ATOM 638 N N . ASN A 1 80 ? 5.901 -13.277 -16.725 1.00 69.00 80 ASN A N 1
ATOM 639 C CA . ASN A 1 80 ? 7.034 -13.162 -17.650 1.00 69.00 80 ASN A CA 1
ATOM 640 C C . ASN A 1 80 ? 7.057 -14.246 -18.749 1.00 69.00 80 ASN A C 1
ATOM 642 O O . ASN A 1 80 ? 7.940 -14.240 -19.609 1.00 69.00 80 ASN A O 1
ATOM 646 N N . LEU A 1 81 ? 6.096 -15.175 -18.754 1.00 64.44 81 LEU A N 1
ATOM 647 C CA . LEU A 1 81 ? 5.938 -16.169 -19.818 1.00 64.44 81 LEU A CA 1
ATOM 648 C C . LEU A 1 81 ? 5.640 -15.514 -21.176 1.00 64.44 81 LEU A C 1
ATOM 650 O O . LEU A 1 81 ? 6.109 -16.014 -22.195 1.00 64.44 81 LEU A O 1
ATOM 654 N N . LEU A 1 82 ? 4.962 -14.362 -21.189 1.00 58.69 82 LEU A N 1
ATOM 655 C CA . LEU A 1 82 ? 4.681 -13.608 -22.417 1.00 58.69 82 LEU A CA 1
ATOM 656 C C . LEU A 1 82 ? 5.883 -12.772 -22.890 1.00 58.69 82 LEU A C 1
ATOM 658 O O . LEU A 1 82 ? 6.066 -12.580 -24.085 1.00 58.69 82 LEU A O 1
ATOM 662 N N . LEU A 1 83 ? 6.768 -12.358 -21.977 1.00 56.69 83 LEU A N 1
ATOM 663 C CA . LEU A 1 83 ? 7.971 -11.579 -22.309 1.00 56.69 83 LEU A CA 1
ATOM 664 C C . LEU A 1 83 ? 9.110 -12.437 -22.890 1.00 56.69 83 LEU A C 1
ATOM 666 O O . LEU A 1 83 ? 10.016 -11.915 -23.538 1.00 56.69 83 LEU A O 1
ATOM 670 N N . LYS A 1 84 ? 9.066 -13.767 -22.715 1.00 51.34 84 LYS A N 1
ATOM 671 C CA . LYS A 1 84 ? 10.025 -14.687 -23.358 1.00 51.34 84 LYS A CA 1
ATOM 672 C C . LYS A 1 84 ? 9.729 -14.939 -24.835 1.00 51.34 84 LYS A C 1
ATOM 674 O O . LYS A 1 84 ? 10.649 -15.299 -25.567 1.00 51.34 84 LYS A O 1
ATOM 679 N N . GLN A 1 85 ? 8.489 -14.745 -25.283 1.00 50.62 85 GLN A N 1
ATOM 680 C CA . GLN A 1 85 ? 8.109 -14.989 -26.678 1.00 50.62 85 GLN A CA 1
ATOM 681 C C . GLN A 1 85 ? 8.660 -13.908 -27.621 1.00 50.62 85 GLN A C 1
ATOM 683 O O . GLN A 1 85 ? 9.053 -14.221 -28.744 1.00 50.62 85 GLN A O 1
ATOM 688 N N . ASP A 1 86 ? 8.835 -12.684 -27.115 1.00 51.84 86 ASP A N 1
A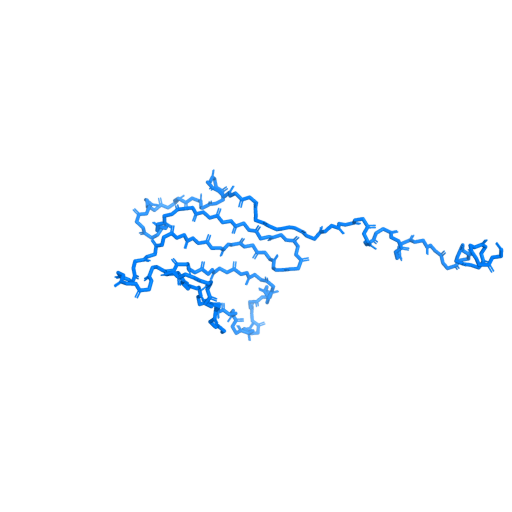TOM 689 C CA . ASP A 1 86 ? 9.439 -11.561 -27.846 1.00 51.84 86 ASP A CA 1
ATOM 690 C C . ASP A 1 86 ? 10.980 -11.594 -27.869 1.00 51.84 86 ASP A C 1
ATOM 692 O O . ASP A 1 86 ? 11.611 -10.798 -28.561 1.00 51.84 86 ASP A O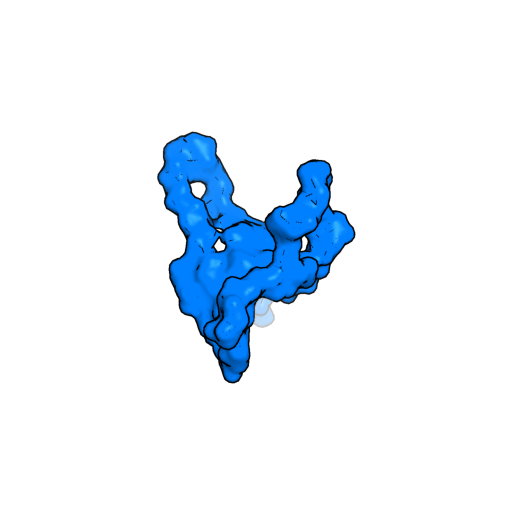 1
ATOM 696 N N . THR A 1 87 ? 11.613 -12.537 -27.153 1.00 44.53 87 THR A N 1
ATOM 697 C CA . THR A 1 87 ? 13.075 -12.764 -27.211 1.00 44.53 87 THR A CA 1
ATOM 698 C C . THR A 1 87 ? 13.451 -13.932 -28.133 1.00 44.53 87 THR A C 1
ATOM 700 O O . THR A 1 87 ? 14.583 -14.416 -28.109 1.00 44.53 87 THR A O 1
ATOM 703 N N . ILE A 1 88 ? 12.528 -14.408 -28.973 1.00 50.34 88 ILE A N 1
ATOM 704 C CA . ILE A 1 88 ? 12.893 -15.292 -30.080 1.00 50.34 88 ILE A CA 1
ATOM 705 C C . ILE A 1 88 ? 13.337 -14.397 -31.236 1.00 50.34 88 ILE A C 1
ATOM 707 O O . ILE A 1 88 ? 12.542 -13.671 -31.825 1.00 50.34 88 ILE A O 1
ATOM 711 N N . SER A 1 89 ? 14.633 -14.444 -31.546 1.00 54.22 89 SER A N 1
ATOM 712 C CA . SER A 1 89 ? 15.232 -13.758 -32.691 1.00 54.22 89 SER A CA 1
ATOM 713 C C . SER A 1 89 ? 14.386 -13.928 -33.970 1.00 54.22 89 SER A C 1
ATOM 715 O O . SER A 1 89 ? 13.858 -15.025 -34.197 1.00 54.22 89 SER A O 1
ATOM 717 N N . PRO A 1 90 ? 14.340 -12.916 -34.859 1.00 54.62 90 PRO A N 1
ATOM 718 C CA . PRO A 1 90 ? 13.415 -12.861 -35.992 1.00 54.62 90 PRO A CA 1
ATOM 719 C C . PRO A 1 90 ? 13.360 -14.066 -36.957 1.00 54.62 90 PRO A C 1
ATOM 721 O O . PRO A 1 90 ? 12.289 -14.252 -37.536 1.00 54.62 90 PRO A O 1
ATOM 724 N N . PRO A 1 91 ? 14.383 -14.929 -37.176 1.00 47.50 91 PRO A N 1
ATOM 725 C CA . PRO A 1 91 ? 14.237 -15.958 -38.210 1.00 47.50 91 PRO A CA 1
ATOM 726 C C . PRO A 1 91 ? 13.260 -17.095 -37.856 1.00 47.50 91 PRO A C 1
ATOM 728 O O . PRO A 1 91 ? 12.789 -17.777 -38.766 1.00 47.50 91 PRO A O 1
ATOM 731 N N . LEU A 1 92 ? 12.898 -17.303 -36.582 1.00 48.53 92 LEU A N 1
ATOM 732 C CA . LEU A 1 92 ? 12.092 -18.470 -36.181 1.00 48.53 92 LEU A CA 1
ATOM 733 C C . LEU A 1 92 ? 10.568 -18.268 -36.244 1.00 48.53 92 LEU A C 1
ATOM 735 O O . LEU A 1 92 ? 9.840 -19.257 -36.230 1.00 48.53 92 LEU A O 1
ATOM 739 N N . GLN A 1 93 ? 10.061 -17.038 -36.394 1.00 50.31 93 GLN A N 1
ATOM 740 C CA . GLN A 1 93 ? 8.612 -16.822 -36.558 1.00 50.31 93 GLN A CA 1
ATOM 741 C C . GLN A 1 93 ? 8.084 -17.282 -37.928 1.00 50.31 93 GLN A C 1
ATOM 743 O O . GLN A 1 93 ? 6.907 -17.607 -38.059 1.00 50.31 93 GLN A O 1
ATOM 748 N N . SER A 1 94 ? 8.954 -17.386 -38.938 1.00 46.72 94 SER A N 1
ATOM 749 C CA . SER A 1 94 ? 8.569 -17.832 -40.286 1.00 46.72 94 SER A CA 1
ATOM 750 C C . SER A 1 94 ? 8.300 -19.340 -40.402 1.00 46.72 94 SER A C 1
ATOM 752 O O . SER A 1 94 ? 7.661 -19.772 -41.360 1.00 46.72 94 SER A O 1
ATOM 754 N N . LEU A 1 95 ? 8.761 -20.143 -39.435 1.00 52.75 95 LEU A N 1
ATOM 755 C CA . LEU A 1 95 ? 8.648 -21.605 -39.481 1.00 52.75 95 LEU A CA 1
ATOM 756 C C . LEU A 1 95 ? 7.401 -22.141 -38.758 1.00 52.75 95 LEU A C 1
ATOM 758 O O . LEU A 1 95 ? 7.041 -23.294 -38.960 1.00 52.75 95 LEU A O 1
ATOM 762 N N . LEU A 1 96 ? 6.727 -21.318 -37.946 1.00 49.88 96 LEU A N 1
ATOM 763 C CA . LEU A 1 96 ? 5.540 -21.729 -37.182 1.00 49.88 96 LEU A CA 1
ATOM 764 C C . LEU A 1 96 ? 4.203 -21.438 -37.894 1.00 49.88 96 LEU A C 1
ATOM 766 O O . LEU A 1 96 ? 3.151 -21.786 -37.370 1.00 49.88 96 LEU A O 1
ATOM 770 N N . MET A 1 97 ? 4.2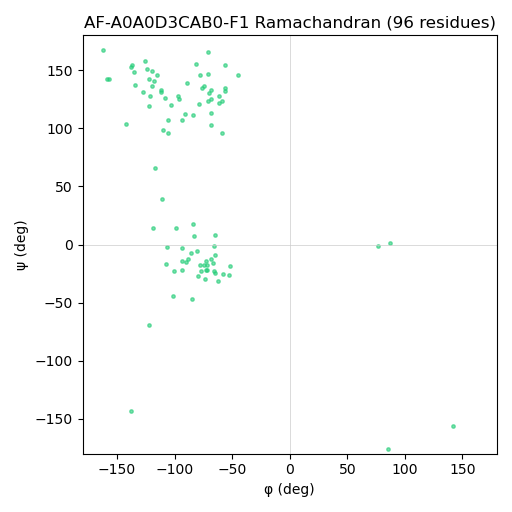31 -20.806 -39.075 1.00 47.09 97 MET A N 1
ATOM 771 C CA . MET A 1 97 ? 3.052 -20.568 -39.929 1.00 47.09 97 MET A CA 1
ATOM 772 C C . MET A 1 97 ? 3.087 -21.395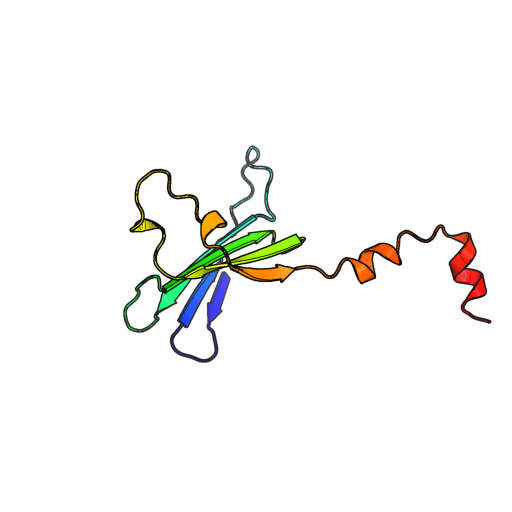 -41.230 1.00 47.09 97 MET A C 1
ATOM 774 O O . MET A 1 97 ? 2.734 -20.894 -42.300 1.00 47.09 97 MET A O 1
ATOM 778 N N . ARG A 1 98 ? 3.536 -22.652 -41.159 1.00 42.81 98 ARG 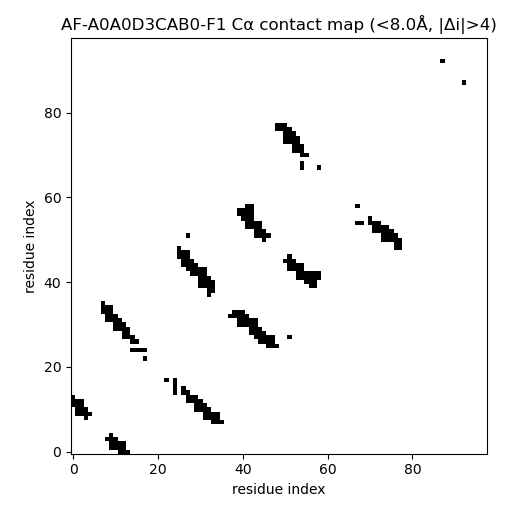A N 1
ATOM 779 C CA . ARG A 1 98 ? 3.347 -23.651 -42.221 1.00 42.81 98 ARG A CA 1
ATOM 780 C C . ARG A 1 98 ? 2.699 -24.904 -41.663 1.00 42.81 98 ARG A C 1
ATOM 782 O O . ARG A 1 98 ? 3.077 -25.286 -40.536 1.00 42.81 98 ARG A O 1
#

Mean predicted aligned error: 11.46 Å

Foldseek 3Di:
DKDDDPDQKIKDWDQPDDDVPDPCSQWTWIFIAGNVPRATQKIWTDGPAAWIWMAGHDCVPPDPPDDSVVRTDTDDGDDCVVVVVVPPPPPPVVVVPD

Radius of gyration: 18.87 Å; Cα contacts (8 Å, |Δi|>4): 145; chains: 1; bounding box: 34×40×57 Å

InterPro domains:
  IPR000648 Oxysterol-binding protein [PTHR10972] (1-90)
  IPR037239 Oxysterol-binding protein superfamily [SSF144000] (1-82)

Solvent-accessible surface area (backbone atoms only — not comparable to full-atom values): 6002 Å² total; per-residue (Å²): 93,74,52,70,53,103,64,66,41,35,33,52,49,58,71,64,74,80,46,101,82,56,90,60,78,54,50,41,67,29,52,30,24,34,69,86,80,65,46,53,53,23,35,38,38,41,25,84,85,51,36,33,26,35,28,83,39,49,75,87,78,50,64,91,88,67,60,66,72,82,63,47,41,85,71,50,64,63,71,61,75,65,64,56,63,77,68,57,64,78,80,62,68,72,68,75,78,113

pLDDT: mean 76.38, std 16.11, range [42.81, 94.94]

Organism: NCBI:txid109376